Protein AF-A0A4R2ZSK4-F1 (afdb_monomer_lite)

Radius of gyration: 13.17 Å; chains: 1; bounding box: 29×26×43 Å

Sequence (88 aa):
MGLVAVDFTVRWKSPVYVGDGPLLTKTISGPADALRHMKNLSHRSGPIYWRAFDFCQHALTNGVHPEISRSHFIAACADADARRLEED

Foldseek 3Di:
DDDQQFAPVAFDPDWDFCDDPPDSPDTHGFLVSLLVVLVVQPDCDDPLNVVLNVLSRCCRSVNDPGVVSVVSSVVNRVVSVVVVVVVD

Secondary structure (DSSP, 8-state):
-------TT---SS-EEEEETTEEEEEE-SHHHHHHHHTT-S---SHHHHHHHHHHHHHHTTSS-HHHHHHHHHHHHHHHHHHHHTT-

Structure (mmCIF, N/CA/C/O backbone):
data_AF-A0A4R2ZSK4-F1
#
_entry.id   AF-A0A4R2ZSK4-F1
#
loop_
_atom_site.group_PDB
_atom_site.id
_atom_site.type_symbol
_atom_site.label_atom_id
_atom_site.label_alt_id
_atom_site.label_comp_id
_atom_site.label_asym_id
_atom_site.label_entity_id
_atom_site.label_seq_id
_atom_site.pdbx_PDB_ins_code
_atom_site.Cartn_x
_atom_site.Cartn_y
_atom_site.Cartn_z
_atom_site.occupancy
_atom_site.B_iso_or_equiv
_atom_site.auth_seq_id
_atom_site.auth_comp_id
_atom_site.auth_asym_id
_atom_site.auth_atom_id
_atom_site.pdbx_PDB_model_num
ATOM 1 N N . MET A 1 1 ? 5.603 11.448 23.987 1.00 40.00 1 MET A N 1
ATOM 2 C CA . MET A 1 1 ? 5.441 10.112 23.376 1.00 40.00 1 MET A CA 1
ATOM 3 C C . MET A 1 1 ? 3.965 9.926 23.076 1.00 40.00 1 MET A C 1
ATOM 5 O O . MET A 1 1 ? 3.183 9.908 24.014 1.00 40.00 1 MET A O 1
ATOM 9 N N . GLY A 1 2 ? 3.573 9.915 21.801 1.00 54.41 2 GLY A N 1
ATOM 10 C CA . GLY A 1 2 ? 2.179 9.714 21.400 1.00 54.41 2 GLY A CA 1
ATOM 11 C C . GLY A 1 2 ? 1.937 8.242 21.092 1.00 54.41 2 GLY A C 1
ATOM 12 O O . GLY A 1 2 ? 2.666 7.661 20.293 1.00 54.41 2 GLY A O 1
ATOM 13 N N . LEU A 1 3 ? 0.942 7.638 21.735 1.00 58.28 3 LEU A N 1
ATOM 14 C CA . LEU A 1 3 ? 0.406 6.350 21.308 1.00 58.28 3 LEU A CA 1
ATOM 15 C C . LEU A 1 3 ? -0.383 6.586 20.021 1.00 58.28 3 LEU A C 1
ATOM 17 O O . LEU A 1 3 ? -1.382 7.300 20.027 1.00 58.28 3 LEU A O 1
ATOM 21 N N . VAL A 1 4 ? 0.083 6.012 18.917 1.00 64.88 4 VAL A N 1
ATOM 22 C CA . VAL A 1 4 ? -0.674 5.981 17.668 1.00 64.88 4 VAL A CA 1
ATOM 23 C C . VAL A 1 4 ? -1.496 4.699 17.690 1.00 64.88 4 VAL A C 1
ATOM 25 O O . VAL A 1 4 ? -0.930 3.607 17.691 1.00 64.88 4 VAL A O 1
ATOM 28 N N . ALA A 1 5 ? -2.821 4.821 17.750 1.00 66.19 5 ALA A N 1
ATOM 29 C CA . ALA A 1 5 ? -3.700 3.679 17.541 1.00 66.19 5 ALA A CA 1
ATOM 30 C C . ALA A 1 5 ? -3.565 3.250 16.075 1.00 66.19 5 ALA A C 1
ATOM 32 O O . ALA A 1 5 ? -3.858 4.033 15.175 1.00 66.19 5 ALA A O 1
ATOM 33 N N . VAL A 1 6 ? -3.052 2.041 15.845 1.00 69.00 6 VAL A N 1
ATOM 34 C CA . VAL A 1 6 ? -2.874 1.474 14.507 1.00 69.00 6 VAL A CA 1
ATOM 35 C C . VAL A 1 6 ? -3.797 0.277 14.383 1.00 69.00 6 VAL A C 1
ATOM 37 O O . VAL A 1 6 ? -3.622 -0.721 15.082 1.00 69.00 6 VAL A O 1
ATOM 40 N N . ASP A 1 7 ? -4.768 0.372 13.486 1.00 75.50 7 ASP A N 1
ATOM 41 C CA . ASP A 1 7 ? -5.677 -0.718 13.193 1.00 75.50 7 ASP A CA 1
ATOM 42 C C . ASP A 1 7 ? -5.169 -1.524 11.990 1.00 75.50 7 ASP A C 1
ATOM 44 O O . ASP A 1 7 ? -5.364 -1.187 10.823 1.00 75.50 7 ASP A O 1
ATOM 48 N N . PHE A 1 8 ? -4.470 -2.621 12.284 1.00 73.38 8 PHE A N 1
ATOM 49 C CA . PHE A 1 8 ? -3.966 -3.550 11.266 1.00 73.38 8 PHE A CA 1
ATOM 50 C C . PHE A 1 8 ? -5.065 -4.445 10.667 1.00 73.38 8 PHE A C 1
ATOM 52 O O . PHE A 1 8 ? -4.797 -5.201 9.721 1.00 73.38 8 PHE A O 1
ATOM 59 N N . THR A 1 9 ? -6.288 -4.387 11.209 1.00 78.62 9 THR A N 1
ATOM 60 C CA . THR A 1 9 ? -7.440 -5.136 10.691 1.00 78.62 9 THR A CA 1
ATOM 61 C C . THR A 1 9 ? -8.118 -4.416 9.535 1.00 78.62 9 THR A C 1
ATOM 63 O O . THR A 1 9 ? -8.860 -5.051 8.788 1.00 78.62 9 THR A O 1
ATOM 66 N N . VAL A 1 10 ? -7.782 -3.143 9.302 1.00 82.75 10 VAL A N 1
ATOM 67 C CA . VAL A 1 10 ? -8.202 -2.408 8.112 1.00 82.75 10 VAL A CA 1
ATOM 68 C C . VAL A 1 10 ? -7.833 -3.186 6.846 1.00 82.75 10 VAL A C 1
ATOM 70 O O . VAL A 1 10 ? -6.679 -3.561 6.590 1.00 82.75 10 VAL A O 1
ATOM 73 N N . ARG A 1 11 ? -8.856 -3.432 6.032 1.00 85.62 11 ARG A N 1
ATOM 74 C CA . ARG A 1 11 ? -8.774 -4.062 4.715 1.00 85.62 11 ARG A CA 1
ATOM 75 C C . ARG A 1 11 ? -9.428 -3.150 3.692 1.00 85.62 11 ARG A C 1
ATOM 77 O O . ARG A 1 11 ? -10.332 -2.383 4.021 1.00 85.62 11 ARG A O 1
ATOM 84 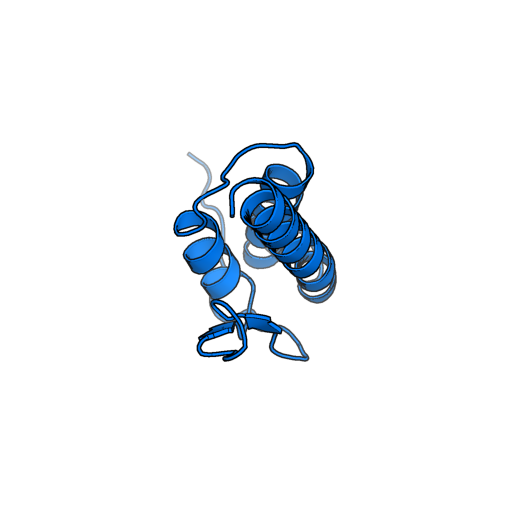N N . TRP A 1 12 ? -8.957 -3.235 2.456 1.00 88.62 12 TRP A N 1
ATOM 85 C CA . TRP A 1 12 ? -9.662 -2.619 1.341 1.00 88.62 12 TRP A CA 1
ATOM 86 C C . TRP A 1 12 ? -10.896 -3.439 0.989 1.00 88.62 12 TRP A C 1
ATOM 88 O O . TRP A 1 12 ? -10.930 -4.652 1.193 1.00 88.62 12 TRP A O 1
ATOM 98 N N . LYS A 1 13 ? -11.899 -2.779 0.414 1.00 86.25 13 LYS A N 1
ATOM 99 C CA . LYS A 1 13 ? -13.105 -3.442 -0.088 1.00 86.25 13 LYS A CA 1
ATOM 100 C C . LYS A 1 13 ? -12.775 -4.390 -1.239 1.00 86.25 13 LYS A C 1
ATOM 102 O O . LYS A 1 13 ? -13.387 -5.445 -1.362 1.00 86.25 13 LYS A O 1
ATOM 107 N N . SER A 1 14 ? -11.801 -4.012 -2.067 1.00 85.81 14 SER A N 1
ATOM 108 C CA . SER A 1 14 ? -11.245 -4.863 -3.114 1.00 85.81 14 SER A CA 1
ATOM 109 C C . SER A 1 14 ? -9.736 -4.985 -2.936 1.00 85.81 14 SER A C 1
ATOM 111 O O . SER A 1 14 ? -9.055 -3.951 -2.920 1.00 85.81 14 SER A O 1
ATOM 113 N N . PRO A 1 15 ? -9.183 -6.210 -2.896 1.00 86.50 15 PRO A N 1
ATOM 114 C CA . PRO A 1 15 ? -7.741 -6.386 -2.889 1.00 86.50 15 PRO A CA 1
ATOM 115 C C . PRO A 1 15 ? -7.118 -5.792 -4.160 1.00 86.50 15 PRO A C 1
ATOM 117 O O . PRO A 1 15 ? -7.784 -5.595 -5.186 1.00 86.50 15 PRO A O 1
ATOM 120 N N . VAL A 1 16 ? -5.831 -5.473 -4.065 1.00 87.81 16 VAL A N 1
ATOM 121 C CA . VAL A 1 16 ? -4.990 -5.093 -5.201 1.00 87.81 16 VAL A CA 1
ATOM 122 C C . VAL A 1 16 ? -4.036 -6.241 -5.465 1.00 87.81 16 VAL A C 1
ATOM 124 O O . VAL A 1 16 ? -3.363 -6.722 -4.557 1.00 87.81 16 VAL A O 1
ATOM 127 N N . TYR A 1 17 ? -3.987 -6.682 -6.710 1.00 86.94 17 TYR A N 1
ATOM 128 C CA . TYR A 1 17 ? -3.070 -7.719 -7.144 1.00 86.94 17 TYR A CA 1
ATOM 129 C C . TYR A 1 17 ? -1.839 -7.041 -7.734 1.00 86.94 17 TYR A C 1
ATOM 131 O O . TYR A 1 17 ? -1.968 -6.194 -8.613 1.00 86.94 17 TYR A O 1
ATOM 139 N N . VAL A 1 18 ? -0.666 -7.383 -7.214 1.00 83.69 18 VAL A N 1
ATOM 140 C CA . VAL A 1 18 ? 0.631 -6.868 -7.663 1.00 83.69 18 VAL A CA 1
ATOM 141 C C . VAL A 1 18 ? 1.509 -8.046 -8.064 1.00 83.69 18 VAL A C 1
ATOM 143 O O . VAL A 1 18 ? 1.439 -9.124 -7.466 1.00 83.69 18 VAL A O 1
ATOM 146 N N . GLY A 1 19 ? 2.310 -7.863 -9.103 1.00 77.12 19 GLY A N 1
ATOM 147 C CA . GLY A 1 19 ? 3.083 -8.923 -9.733 1.00 77.12 19 GLY A CA 1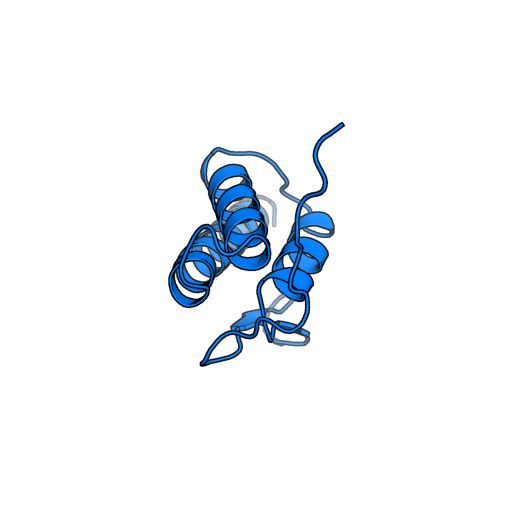
ATOM 148 C C . GLY A 1 19 ? 4.416 -8.422 -10.241 1.00 77.12 19 GLY A C 1
ATOM 149 O O . GLY A 1 19 ? 4.611 -7.223 -10.379 1.00 77.12 19 GLY A O 1
ATOM 150 N N . ASP A 1 20 ? 5.312 -9.362 -10.511 1.00 66.25 20 ASP A N 1
ATOM 151 C CA . ASP A 1 20 ? 6.547 -9.097 -11.239 1.00 66.25 20 ASP A CA 1
ATOM 152 C C . ASP A 1 20 ? 6.335 -9.634 -12.662 1.00 66.25 20 ASP A C 1
ATOM 154 O O . ASP A 1 20 ? 6.157 -10.841 -12.853 1.00 66.25 20 ASP A O 1
ATOM 158 N N . GLY A 1 21 ? 6.235 -8.741 -13.649 1.00 64.56 21 GLY A N 1
ATOM 159 C CA . GLY A 1 21 ? 5.945 -9.114 -15.037 1.00 64.56 21 GLY A CA 1
ATOM 160 C C . GLY A 1 21 ? 4.514 -9.653 -15.256 1.00 64.56 21 GLY A C 1
ATOM 161 O O . GLY A 1 21 ? 3.563 -9.125 -14.679 1.00 64.56 21 GLY A O 1
ATOM 162 N N . PRO A 1 22 ? 4.305 -10.688 -16.099 1.00 60.59 22 PRO A N 1
ATOM 163 C CA . PRO A 1 22 ? 2.967 -11.134 -16.514 1.00 60.59 22 PRO A CA 1
ATOM 164 C C . PRO A 1 22 ? 2.168 -11.866 -15.420 1.00 60.59 22 PRO A C 1
ATOM 166 O O . PRO A 1 22 ? 1.003 -12.202 -15.630 1.00 60.59 22 PRO A O 1
ATOM 169 N N . LEU A 1 23 ? 2.774 -12.144 -14.261 1.00 63.81 23 LEU A N 1
ATOM 170 C CA . LEU A 1 23 ? 2.155 -12.898 -13.173 1.00 63.81 23 LEU A CA 1
ATOM 171 C C . LEU A 1 23 ? 1.913 -12.006 -11.953 1.00 63.81 23 LEU A C 1
ATOM 173 O O . LEU A 1 23 ? 2.841 -11.607 -11.248 1.00 63.81 23 LEU A O 1
ATOM 177 N N . LEU A 1 24 ? 0.634 -11.777 -11.650 1.00 72.56 24 LEU A N 1
ATOM 178 C CA . LEU A 1 24 ? 0.164 -11.136 -10.420 1.00 72.56 24 LEU A CA 1
ATOM 179 C C . LEU A 1 24 ? 0.283 -12.100 -9.228 1.00 72.56 24 LEU A C 1
ATOM 181 O O . LEU A 1 24 ? -0.691 -12.707 -8.789 1.00 72.56 24 LEU A O 1
ATOM 185 N N . THR A 1 25 ? 1.503 -12.287 -8.725 1.00 77.44 25 THR A N 1
ATOM 186 C CA . THR A 1 25 ? 1.816 -13.291 -7.692 1.00 77.44 25 THR A CA 1
ATOM 187 C C . THR A 1 25 ? 1.422 -12.879 -6.275 1.00 77.44 25 THR A C 1
ATOM 189 O O . THR A 1 25 ? 1.321 -13.734 -5.394 1.00 77.44 25 THR A O 1
ATOM 192 N N . LYS A 1 26 ? 1.198 -11.586 -6.017 1.00 83.06 26 LYS A N 1
ATOM 193 C CA . LYS A 1 26 ? 0.964 -11.060 -4.671 1.00 83.06 26 LYS A CA 1
ATOM 194 C C . LYS A 1 26 ? -0.403 -10.401 -4.567 1.00 83.06 26 LYS A C 1
ATOM 196 O O . LYS A 1 26 ? -0.744 -9.497 -5.320 1.00 83.06 26 LYS A O 1
ATOM 201 N N . THR A 1 27 ? -1.170 -10.814 -3.566 1.00 87.50 27 THR A N 1
ATOM 202 C CA . THR A 1 27 ? -2.448 -10.181 -3.229 1.00 87.50 27 THR A CA 1
ATOM 203 C C . THR A 1 27 ? -2.253 -9.254 -2.038 1.00 87.50 27 THR A C 1
ATOM 205 O O . THR A 1 27 ? -1.834 -9.688 -0.966 1.00 87.50 27 THR A O 1
ATOM 208 N N . ILE A 1 28 ? -2.560 -7.976 -2.223 1.00 89.50 28 ILE A N 1
ATOM 209 C CA . ILE A 1 28 ? -2.516 -6.939 -1.196 1.00 89.50 28 ILE A CA 1
ATOM 210 C C . ILE A 1 28 ? -3.949 -6.661 -0.754 1.00 89.50 28 ILE A C 1
ATOM 212 O O . ILE A 1 28 ? -4.734 -6.045 -1.474 1.00 89.50 28 ILE A O 1
ATOM 216 N N . SER A 1 29 ? -4.300 -7.141 0.436 1.00 88.00 29 SER A N 1
ATOM 217 C CA . SER A 1 29 ? -5.679 -7.076 0.944 1.00 88.00 29 SER A CA 1
ATOM 218 C C . SER A 1 29 ? -5.978 -5.796 1.730 1.00 88.00 29 SER A C 1
ATOM 220 O O . SER A 1 29 ? -7.124 -5.539 2.094 1.00 88.00 29 SER A O 1
ATOM 222 N N . GLY A 1 30 ? -4.964 -4.983 2.028 1.00 89.00 30 GLY A N 1
ATOM 223 C CA . GLY A 1 30 ? -5.142 -3.755 2.789 1.00 89.00 30 GLY A CA 1
ATOM 224 C C . GLY A 1 30 ? -3.868 -2.923 2.938 1.00 89.00 30 GLY A C 1
ATOM 225 O O . GLY A 1 30 ? -2.788 -3.349 2.518 1.00 89.00 30 GLY A O 1
ATOM 226 N N . PRO A 1 31 ? -3.982 -1.749 3.582 1.00 87.31 31 PRO A N 1
ATOM 227 C CA . PRO A 1 31 ? -2.905 -0.764 3.671 1.00 87.31 31 PRO A CA 1
ATOM 228 C C . PRO A 1 31 ? -1.671 -1.261 4.442 1.00 87.31 31 PRO A C 1
ATOM 230 O O . PRO A 1 31 ? -0.550 -0.886 4.107 1.00 87.31 31 PRO A O 1
ATOM 233 N N . ALA A 1 32 ? -1.833 -2.154 5.424 1.00 87.44 32 ALA A N 1
ATOM 234 C CA . ALA A 1 32 ? -0.699 -2.761 6.128 1.00 87.44 32 ALA A CA 1
ATOM 235 C C . ALA A 1 32 ? 0.163 -3.636 5.198 1.00 87.44 32 ALA A C 1
ATOM 237 O O . ALA A 1 32 ? 1.391 -3.512 5.175 1.00 87.44 32 ALA A O 1
ATOM 238 N N . ASP A 1 33 ? -0.477 -4.485 4.387 1.00 87.31 33 ASP A N 1
ATOM 239 C CA . ASP A 1 33 ? 0.220 -5.281 3.374 1.00 87.31 33 ASP A CA 1
ATOM 240 C C . ASP A 1 33 ? 0.807 -4.394 2.271 1.00 87.31 33 ASP A C 1
ATOM 242 O O . ASP A 1 33 ? 1.906 -4.670 1.789 1.00 87.31 33 ASP A O 1
ATOM 246 N N . ALA A 1 34 ? 0.119 -3.302 1.923 1.00 88.75 34 ALA A N 1
ATOM 247 C CA . ALA A 1 34 ? 0.587 -2.322 0.950 1.00 88.75 34 ALA A CA 1
ATOM 248 C C . ALA A 1 34 ? 1.890 -1.651 1.402 1.00 88.75 34 ALA A C 1
ATOM 250 O O . ALA A 1 34 ? 2.852 -1.612 0.640 1.00 88.75 34 ALA A O 1
ATOM 251 N N . LEU A 1 35 ? 1.981 -1.208 2.663 1.00 88.31 35 LEU A N 1
ATOM 252 C CA . LEU A 1 35 ? 3.215 -0.653 3.237 1.00 88.31 35 LEU A CA 1
ATOM 253 C C . LEU A 1 35 ? 4.361 -1.665 3.216 1.00 88.31 35 LEU A C 1
ATOM 255 O O . LEU A 1 35 ? 5.498 -1.316 2.892 1.00 88.31 35 LEU A O 1
ATOM 259 N N . ARG A 1 36 ? 4.073 -2.930 3.542 1.00 87.25 36 ARG A N 1
ATOM 260 C CA . ARG A 1 36 ? 5.068 -4.005 3.471 1.00 87.25 36 ARG A CA 1
ATOM 261 C C . ARG A 1 36 ? 5.538 -4.240 2.035 1.00 87.25 36 ARG A C 1
ATOM 263 O O . ARG A 1 36 ? 6.721 -4.484 1.826 1.00 87.25 36 ARG A O 1
ATOM 270 N N . HIS A 1 37 ? 4.637 -4.153 1.059 1.00 87.06 37 HIS A N 1
ATOM 271 C CA . HIS A 1 37 ? 4.985 -4.261 -0.353 1.00 87.06 37 HIS A CA 1
ATOM 272 C C . HIS A 1 37 ? 5.818 -3.064 -0.829 1.00 87.06 37 HIS A C 1
ATOM 274 O O . HIS A 1 37 ? 6.869 -3.274 -1.421 1.00 87.06 37 HIS A O 1
ATOM 280 N N . MET A 1 38 ? 5.422 -1.833 -0.486 1.00 85.19 38 MET A N 1
ATOM 281 C CA . MET A 1 38 ? 6.152 -0.611 -0.847 1.00 85.19 38 MET A CA 1
ATOM 282 C C . MET A 1 38 ? 7.598 -0.618 -0.343 1.00 85.19 38 MET A C 1
ATOM 284 O O . MET A 1 38 ? 8.505 -0.223 -1.068 1.00 85.19 38 MET A O 1
ATOM 288 N N . LYS A 1 39 ? 7.850 -1.153 0.859 1.00 84.88 39 LYS A N 1
ATOM 289 C CA . LYS A 1 39 ? 9.220 -1.313 1.381 1.00 84.88 39 LYS A CA 1
ATOM 290 C C . LYS A 1 39 ? 10.106 -2.231 0.534 1.00 84.88 39 LYS A C 1
ATO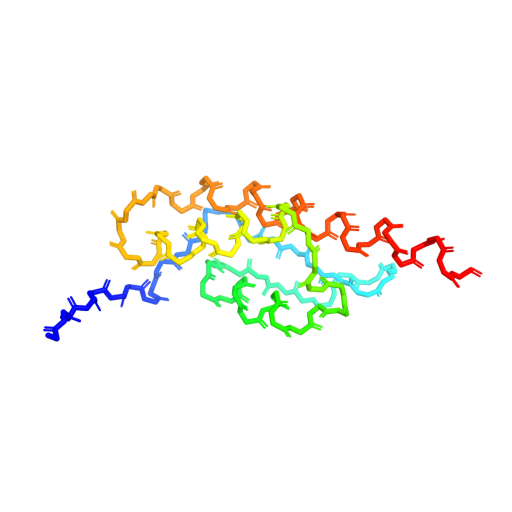M 292 O O . LYS A 1 39 ? 11.325 -2.085 0.597 1.00 84.88 39 LYS A O 1
ATOM 297 N N . ASN A 1 40 ? 9.506 -3.146 -0.222 1.00 82.25 40 ASN A N 1
ATOM 298 C CA . ASN A 1 40 ? 10.206 -4.088 -1.089 1.00 82.25 40 ASN A CA 1
ATOM 299 C C . ASN A 1 40 ? 10.313 -3.604 -2.542 1.00 82.25 40 ASN A C 1
ATOM 301 O O . ASN A 1 40 ? 10.919 -4.308 -3.343 1.00 82.25 40 ASN A O 1
ATOM 305 N N . LEU A 1 41 ? 9.741 -2.447 -2.894 1.00 78.56 41 LEU A N 1
ATOM 306 C CA . LEU A 1 41 ? 9.906 -1.879 -4.231 1.00 78.56 41 LEU A CA 1
ATOM 307 C C . LEU A 1 41 ? 11.368 -1.472 -4.454 1.00 78.56 41 LEU A C 1
ATOM 309 O O . LEU A 1 41 ? 12.038 -0.954 -3.552 1.00 78.56 41 LEU A O 1
ATOM 313 N N . SER A 1 42 ? 11.860 -1.697 -5.670 1.00 71.75 42 SER A N 1
ATOM 314 C CA . SER A 1 42 ? 13.201 -1.277 -6.087 1.00 71.75 42 SER A CA 1
ATOM 315 C C . SER A 1 42 ? 13.289 0.249 -6.147 1.00 71.75 42 SER A C 1
ATOM 317 O O . SER A 1 42 ? 14.226 0.840 -5.613 1.00 71.75 42 SER A O 1
ATOM 319 N N . HIS A 1 43 ? 12.252 0.890 -6.694 1.00 71.56 43 HIS A N 1
ATOM 320 C CA . HIS A 1 43 ? 12.134 2.341 -6.770 1.00 71.56 43 HIS A CA 1
ATOM 321 C C . HIS A 1 43 ? 11.378 2.890 -5.549 1.00 71.56 43 HIS A C 1
ATOM 323 O O . HIS A 1 43 ? 10.153 2.825 -5.464 1.00 71.56 43 HIS A O 1
ATOM 329 N N . ARG A 1 44 ? 12.125 3.415 -4.572 1.00 75.00 44 ARG A N 1
ATOM 330 C CA . ARG A 1 44 ? 11.604 4.032 -3.330 1.00 75.00 44 ARG A CA 1
ATOM 331 C C . ARG A 1 44 ? 11.841 5.540 -3.311 1.00 75.00 44 ARG A C 1
ATOM 333 O O . ARG A 1 44 ? 12.218 6.121 -2.294 1.00 75.00 44 ARG A O 1
ATOM 340 N N . SER A 1 45 ? 11.665 6.169 -4.462 1.00 72.25 45 SER A N 1
ATOM 341 C CA . SER A 1 45 ? 11.935 7.585 -4.679 1.00 72.25 45 SER A CA 1
ATOM 342 C C . SER A 1 45 ? 10.762 8.243 -5.384 1.00 72.25 45 SER A C 1
ATOM 344 O O . SER A 1 45 ? 10.068 7.622 -6.178 1.00 72.25 45 SER A O 1
ATOM 346 N N . GLY A 1 46 ? 10.532 9.514 -5.070 1.00 81.94 46 GLY A N 1
ATOM 347 C CA . GLY A 1 46 ? 9.530 10.330 -5.743 1.00 81.94 46 GLY A CA 1
ATOM 348 C C . GLY A 1 46 ? 8.316 10.692 -4.881 1.00 81.94 46 GLY A C 1
ATOM 349 O O . GLY A 1 46 ? 7.989 10.018 -3.898 1.00 81.94 46 GLY A O 1
ATOM 350 N N . PRO A 1 47 ? 7.634 11.792 -5.239 1.00 85.88 47 PRO A N 1
ATOM 351 C CA . PRO A 1 47 ? 6.501 12.308 -4.478 1.00 85.88 47 PRO A CA 1
ATOM 352 C C . PRO A 1 47 ? 5.292 11.363 -4.502 1.00 85.88 47 PRO A C 1
ATOM 354 O O . PRO A 1 47 ? 4.505 11.367 -3.560 1.00 85.88 47 PRO A O 1
ATOM 357 N N . ILE A 1 48 ? 5.149 10.540 -5.548 1.00 86.88 48 ILE A N 1
ATOM 358 C CA . ILE A 1 48 ? 4.056 9.565 -5.684 1.00 86.88 48 ILE A CA 1
ATOM 359 C C . ILE A 1 48 ? 4.219 8.446 -4.650 1.00 86.88 48 ILE A C 1
ATOM 361 O O . ILE A 1 48 ? 3.273 8.148 -3.918 1.00 86.88 48 ILE A O 1
ATOM 365 N N . TYR A 1 49 ? 5.434 7.903 -4.526 1.00 87.81 49 TYR A N 1
ATOM 366 C CA . TYR A 1 49 ? 5.769 6.881 -3.535 1.00 87.81 49 TYR A CA 1
ATOM 367 C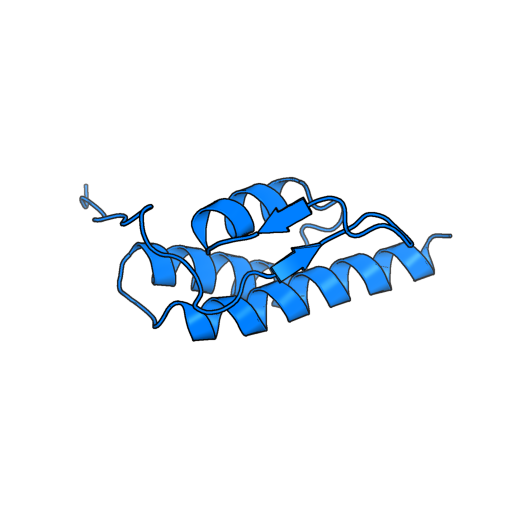 C . TYR A 1 49 ? 5.503 7.371 -2.105 1.00 87.81 49 TYR A C 1
ATOM 369 O O . TYR A 1 49 ? 4.758 6.739 -1.355 1.00 87.81 49 TYR A O 1
ATOM 377 N N . TRP A 1 50 ? 6.057 8.531 -1.735 1.00 88.94 50 TRP A N 1
ATOM 378 C CA . TRP A 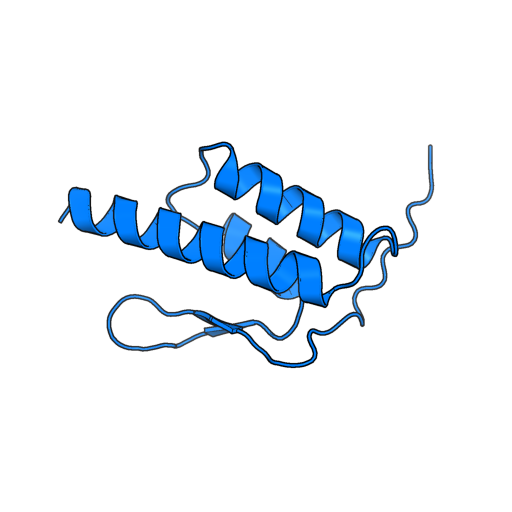1 50 ? 5.890 9.074 -0.383 1.00 88.94 50 TRP A CA 1
ATOM 379 C C . TRP A 1 50 ? 4.434 9.395 -0.058 1.00 88.94 50 TRP A C 1
ATOM 381 O O . TRP A 1 50 ? 3.980 9.108 1.047 1.00 88.94 50 TRP A O 1
ATOM 391 N N . ARG A 1 51 ? 3.677 9.914 -1.030 1.00 89.81 51 ARG A N 1
ATOM 392 C CA . ARG A 1 51 ? 2.245 10.175 -0.864 1.00 89.81 51 ARG A CA 1
ATOM 393 C C . ARG A 1 51 ? 1.464 8.885 -0.611 1.00 89.81 51 ARG A C 1
ATOM 395 O O . ARG A 1 51 ? 0.636 8.846 0.293 1.00 89.81 51 ARG A O 1
ATOM 402 N N . ALA A 1 52 ? 1.723 7.824 -1.374 1.00 90.00 52 ALA A N 1
ATOM 403 C CA . ALA A 1 52 ? 1.067 6.535 -1.161 1.00 90.00 52 ALA A CA 1
ATOM 404 C C . ALA A 1 52 ? 1.411 5.926 0.205 1.00 90.00 52 ALA A C 1
ATOM 406 O O . ALA A 1 52 ? 0.527 5.388 0.879 1.00 90.00 52 ALA A O 1
ATO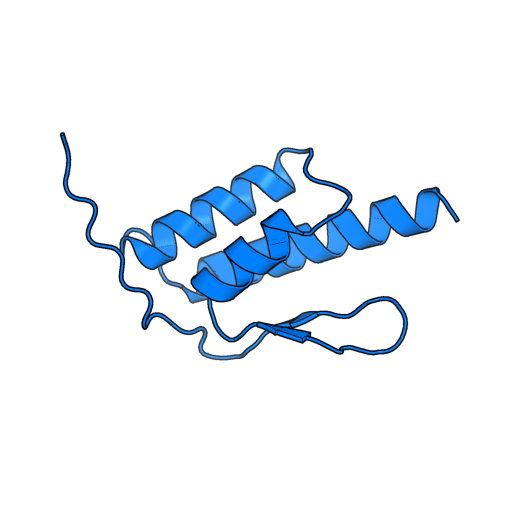M 407 N N . PHE A 1 53 ? 2.669 6.049 0.632 1.00 90.12 53 PHE A N 1
ATOM 408 C CA . PHE A 1 53 ? 3.130 5.589 1.939 1.00 90.12 53 PHE A CA 1
ATOM 409 C C . PHE A 1 53 ? 2.403 6.314 3.079 1.00 90.12 53 PHE A C 1
ATOM 411 O O . PHE A 1 53 ? 1.832 5.662 3.954 1.00 90.12 53 PHE A O 1
ATOM 418 N N . ASP A 1 54 ? 2.341 7.643 3.014 1.00 90.06 54 ASP A N 1
ATOM 419 C CA . ASP A 1 54 ? 1.675 8.492 4.001 1.00 90.06 54 ASP A CA 1
ATOM 420 C C . ASP A 1 54 ? 0.171 8.181 4.097 1.00 90.06 54 ASP A C 1
ATOM 422 O O . ASP A 1 54 ? -0.342 7.895 5.180 1.00 90.06 54 ASP A O 1
ATOM 426 N N . PHE A 1 55 ? -0.531 8.071 2.962 1.00 89.62 55 PHE A N 1
ATOM 427 C CA . PHE A 1 55 ? -1.947 7.681 2.954 1.00 89.62 55 PHE A CA 1
ATOM 428 C C . PHE A 1 55 ? -2.187 6.275 3.510 1.00 89.62 55 PHE A C 1
ATOM 430 O O . PHE A 1 55 ? -3.189 6.051 4.191 1.00 89.62 55 PHE A O 1
ATOM 437 N N . CYS A 1 56 ? -1.303 5.312 3.237 1.00 88.81 56 CYS A N 1
ATOM 438 C CA . CYS A 1 56 ? -1.434 3.975 3.813 1.00 88.81 56 CYS A CA 1
ATOM 439 C C . CYS A 1 56 ? -1.198 3.989 5.328 1.00 88.81 56 CYS A C 1
ATOM 441 O O . CYS A 1 56 ? -1.900 3.281 6.047 1.00 88.81 56 CYS A O 1
ATOM 443 N N . GLN A 1 57 ? -0.274 4.815 5.827 1.00 87.88 57 GLN A N 1
ATOM 444 C CA . GLN A 1 57 ? -0.109 5.020 7.266 1.00 87.88 57 GLN A CA 1
ATOM 445 C C . GLN A 1 57 ? -1.343 5.683 7.880 1.00 87.88 57 GLN A C 1
ATOM 447 O O . GLN A 1 57 ? -1.882 5.159 8.850 1.00 87.88 57 GLN A O 1
ATOM 452 N N . HIS A 1 58 ? -1.841 6.771 7.291 1.00 88.25 58 HIS A N 1
ATOM 453 C CA . HIS A 1 58 ? -3.040 7.454 7.771 1.00 88.25 58 HIS A CA 1
ATOM 454 C C . HIS A 1 58 ? -4.283 6.559 7.750 1.00 88.25 58 HIS A C 1
ATOM 456 O O . HIS A 1 58 ? -5.142 6.681 8.621 1.00 88.25 58 HIS A O 1
ATOM 462 N N . ALA A 1 59 ? -4.386 5.635 6.791 1.00 87.12 59 ALA A N 1
ATOM 463 C CA . ALA A 1 59 ? -5.503 4.695 6.727 1.00 87.12 59 ALA A CA 1
ATOM 464 C C . ALA A 1 59 ? -5.495 3.721 7.912 1.00 87.12 59 ALA A C 1
ATOM 466 O O . ALA A 1 59 ? -6.554 3.331 8.395 1.00 87.12 59 ALA A O 1
ATOM 467 N N . LEU A 1 60 ? -4.309 3.352 8.404 1.00 85.19 60 LEU A N 1
ATOM 468 C CA . LEU A 1 60 ? -4.166 2.506 9.588 1.00 85.19 60 LEU A CA 1
ATOM 469 C C . LEU A 1 60 ? -4.391 3.278 10.891 1.00 85.19 60 LEU A C 1
ATOM 471 O O . LEU A 1 60 ? -4.765 2.679 11.891 1.00 85.19 60 LEU A O 1
ATOM 475 N N . THR A 1 61 ? -4.178 4.594 10.899 1.00 85.00 61 THR A N 1
ATOM 476 C CA . THR A 1 61 ? -4.381 5.445 12.084 1.00 85.00 61 THR A CA 1
ATOM 477 C C . THR A 1 61 ? -5.770 6.080 12.148 1.00 85.00 61 THR A C 1
ATOM 479 O O . THR A 1 61 ? -5.996 7.001 12.930 1.00 85.00 61 THR A O 1
ATOM 482 N N . ASN A 1 62 ? -6.709 5.587 11.330 1.00 75.56 62 ASN A N 1
ATOM 483 C CA . ASN A 1 62 ? -8.073 6.103 11.191 1.00 75.56 62 ASN A CA 1
ATOM 484 C C . ASN A 1 62 ? -8.148 7.578 10.732 1.00 75.56 62 ASN A C 1
ATOM 486 O O . ASN A 1 62 ? -9.155 8.252 10.934 1.00 75.56 62 ASN A O 1
ATOM 490 N N . GLY A 1 63 ? -7.079 8.090 10.116 1.00 75.06 63 GLY A N 1
ATOM 491 C CA . GLY A 1 63 ? -6.996 9.457 9.601 1.00 75.06 63 GLY A CA 1
ATOM 492 C C . GLY A 1 63 ? -7.575 9.633 8.194 1.00 75.06 63 GLY A C 1
ATOM 493 O O . GLY A 1 63 ? -7.873 10.753 7.792 1.00 75.06 63 GLY A O 1
ATOM 494 N N . VAL A 1 64 ? -7.746 8.547 7.434 1.00 80.56 64 VAL A N 1
ATOM 495 C CA . VAL A 1 64 ? -8.303 8.576 6.072 1.00 80.56 64 VAL A CA 1
ATOM 496 C C . VAL A 1 64 ? -9.039 7.276 5.757 1.00 80.56 64 VAL A C 1
ATOM 498 O O . VAL A 1 64 ? -8.685 6.209 6.255 1.00 80.56 64 VAL A O 1
ATOM 501 N N . HIS A 1 65 ? -10.061 7.355 4.902 1.00 83.31 65 HIS A N 1
ATOM 502 C CA . HIS A 1 65 ? -10.783 6.172 4.448 1.00 83.31 65 HIS A CA 1
ATOM 503 C C . HIS A 1 65 ? -9.836 5.226 3.680 1.00 83.31 65 HIS A C 1
ATOM 505 O O . HIS A 1 65 ? -9.153 5.675 2.754 1.00 83.31 65 HIS A O 1
ATOM 511 N N . PRO A 1 66 ? -9.804 3.920 3.993 1.00 83.00 66 PRO A N 1
ATOM 512 C CA . PRO A 1 66 ? -8.829 2.993 3.420 1.00 83.00 66 PRO A CA 1
ATOM 513 C C . PRO A 1 66 ? -8.915 2.884 1.895 1.00 83.00 66 PRO A C 1
ATOM 515 O O . PRO A 1 66 ? -7.896 2.753 1.230 1.00 83.00 66 PRO A O 1
ATOM 518 N N . GLU A 1 67 ? -10.096 3.040 1.301 1.00 84.88 67 GLU A N 1
ATOM 519 C CA . GLU A 1 67 ? -10.226 3.040 -0.166 1.00 84.88 67 GLU A CA 1
ATOM 520 C C . GLU A 1 67 ? -9.471 4.194 -0.853 1.00 84.88 67 GLU A C 1
ATOM 522 O O . GLU A 1 67 ? -9.084 4.068 -2.011 1.00 84.88 67 GLU A O 1
ATOM 527 N N . ILE A 1 68 ? -9.205 5.304 -0.153 1.00 86.19 68 ILE A N 1
ATOM 528 C CA . ILE A 1 68 ? -8.420 6.422 -0.702 1.00 86.19 68 ILE A CA 1
ATOM 529 C C . ILE A 1 68 ? -6.939 6.036 -0.804 1.00 86.19 68 ILE A C 1
ATOM 531 O O . ILE A 1 68 ? -6.270 6.390 -1.781 1.00 86.19 68 ILE A O 1
ATOM 535 N N . SER A 1 69 ? -6.425 5.278 0.173 1.00 88.06 69 SER A N 1
ATOM 536 C CA . SER A 1 69 ? -5.040 4.796 0.142 1.00 88.06 69 SER A CA 1
ATOM 537 C C . SER A 1 69 ? -4.826 3.745 -0.949 1.00 88.06 69 SER A C 1
ATOM 539 O O . SER A 1 69 ? -3.746 3.694 -1.534 1.00 88.06 69 SER A O 1
ATOM 541 N N . ARG A 1 70 ? -5.873 2.991 -1.315 1.00 89.69 70 ARG A N 1
ATOM 542 C CA . ARG A 1 70 ? -5.850 2.019 -2.420 1.00 89.69 70 ARG A CA 1
ATOM 543 C C . ARG A 1 70 ? -5.465 2.654 -3.754 1.00 89.69 70 ARG A C 1
ATOM 545 O O . ARG A 1 70 ? -4.550 2.173 -4.416 1.00 89.69 70 ARG A O 1
ATOM 552 N N . SER A 1 71 ? -6.139 3.735 -4.145 1.00 89.12 71 SER A N 1
ATOM 553 C CA . SER A 1 71 ? -5.882 4.407 -5.428 1.00 89.12 71 SER A CA 1
ATOM 554 C C . SER A 1 71 ? -4.462 4.972 -5.504 1.00 89.12 71 SER A C 1
ATOM 556 O O . SER A 1 71 ? -3.804 4.864 -6.536 1.00 89.12 71 SER A O 1
ATOM 558 N N . HIS A 1 72 ? -3.962 5.518 -4.393 1.00 89.31 72 HIS A N 1
ATOM 559 C CA . HIS A 1 72 ? -2.596 6.032 -4.310 1.00 89.31 72 HIS A CA 1
ATOM 560 C C . HIS A 1 72 ? -1.549 4.916 -4.356 1.00 89.31 72 HIS A C 1
ATOM 562 O O . HIS A 1 72 ? -0.524 5.074 -5.012 1.00 89.31 72 HIS A O 1
ATOM 568 N N . PHE A 1 73 ? -1.813 3.777 -3.710 1.00 89.25 73 PHE A N 1
ATOM 569 C CA . PHE A 1 73 ? -0.936 2.612 -3.788 1.00 89.25 73 PHE A CA 1
ATOM 570 C C . PHE A 1 73 ? -0.817 2.076 -5.219 1.00 89.25 73 PHE A C 1
ATOM 572 O O . PHE A 1 73 ? 0.293 1.830 -5.678 1.00 89.25 73 PHE A O 1
ATOM 579 N N . ILE A 1 74 ? -1.934 1.961 -5.946 1.00 88.94 74 ILE A N 1
ATOM 580 C CA . ILE A 1 74 ? -1.919 1.531 -7.354 1.00 88.94 74 ILE A CA 1
ATOM 581 C C . ILE A 1 74 ? -1.077 2.491 -8.203 1.00 88.94 74 ILE A C 1
ATOM 583 O O . ILE A 1 74 ? -0.272 2.036 -9.008 1.00 88.94 74 ILE A O 1
ATOM 587 N N . ALA A 1 75 ? -1.217 3.804 -7.994 1.00 89.00 75 ALA A N 1
ATOM 588 C CA . ALA A 1 75 ? -0.411 4.796 -8.701 1.00 89.00 75 ALA A CA 1
ATOM 589 C C . ALA A 1 75 ? 1.093 4.655 -8.404 1.00 89.00 75 ALA A C 1
ATOM 591 O O . ALA A 1 75 ? 1.901 4.765 -9.318 1.00 89.00 75 ALA A O 1
ATOM 592 N N . ALA A 1 76 ? 1.473 4.375 -7.152 1.00 88.81 76 ALA A N 1
ATOM 593 C CA . ALA A 1 76 ? 2.872 4.147 -6.786 1.00 88.81 76 ALA A CA 1
ATOM 594 C C . ALA A 1 76 ? 3.441 2.851 -7.386 1.00 88.81 76 ALA A C 1
ATOM 596 O O . ALA A 1 76 ? 4.589 2.843 -7.819 1.00 88.81 76 ALA A O 1
ATOM 597 N N . CYS A 1 77 ? 2.652 1.773 -7.446 1.00 85.44 77 CYS A N 1
ATOM 598 C CA . CYS A 1 77 ? 3.053 0.554 -8.152 1.00 85.44 77 CYS A CA 1
ATOM 599 C C . CYS A 1 77 ? 3.228 0.809 -9.654 1.00 85.44 77 CYS A C 1
ATOM 601 O O . CYS A 1 77 ? 4.256 0.440 -10.203 1.00 85.44 77 CYS A O 1
ATOM 603 N N . ALA A 1 78 ? 2.281 1.503 -10.293 1.00 85.44 78 ALA A N 1
ATOM 604 C CA . ALA A 1 78 ? 2.368 1.831 -11.715 1.00 85.44 78 ALA A CA 1
ATOM 605 C C . ALA A 1 78 ? 3.582 2.717 -12.046 1.00 85.44 78 ALA A C 1
ATOM 607 O O . ALA A 1 78 ? 4.218 2.514 -13.074 1.00 85.44 78 ALA A O 1
ATOM 608 N N . ASP A 1 79 ? 3.922 3.675 -11.178 1.00 86.00 79 ASP A N 1
ATOM 609 C CA . ASP A 1 79 ? 5.130 4.499 -11.319 1.00 86.00 79 ASP A CA 1
ATOM 610 C C . ASP A 1 79 ? 6.404 3.647 -11.200 1.00 86.00 79 ASP A C 1
ATOM 612 O O . ASP A 1 79 ? 7.290 3.741 -12.044 1.00 86.00 79 ASP A O 1
ATOM 616 N N . ALA A 1 80 ? 6.469 2.750 -10.210 1.00 83.06 80 ALA A N 1
ATOM 617 C CA . ALA A 1 80 ? 7.602 1.842 -10.044 1.00 83.06 80 ALA A CA 1
ATOM 618 C C . ALA A 1 80 ? 7.771 0.877 -11.235 1.00 83.06 80 ALA A C 1
ATOM 620 O O . ALA A 1 80 ? 8.899 0.646 -11.671 1.00 83.06 80 ALA A O 1
ATOM 621 N N . ASP A 1 81 ? 6.670 0.349 -11.778 1.00 80.25 81 ASP A N 1
ATOM 622 C CA . ASP A 1 81 ? 6.682 -0.510 -12.967 1.00 80.25 81 ASP A CA 1
ATOM 623 C C . ASP A 1 81 ? 7.098 0.266 -14.225 1.00 80.25 81 ASP A C 1
ATOM 625 O O . ASP A 1 81 ? 7.904 -0.227 -15.015 1.00 80.25 81 ASP A O 1
ATOM 629 N N . ALA A 1 82 ? 6.602 1.497 -14.398 1.00 80.25 82 ALA A N 1
ATOM 630 C CA . ALA A 1 82 ? 6.978 2.356 -15.518 1.00 80.25 82 ALA A CA 1
ATOM 631 C C . ALA A 1 82 ? 8.480 2.660 -15.517 1.00 80.25 82 ALA A C 1
ATOM 633 O O . ALA A 1 82 ? 9.110 2.559 -16.563 1.00 80.25 82 ALA A O 1
ATOM 634 N N . ARG A 1 83 ? 9.062 2.963 -14.348 1.00 74.69 83 ARG A N 1
ATOM 635 C CA . ARG A 1 83 ? 10.509 3.198 -14.209 1.00 74.69 83 ARG A CA 1
ATOM 636 C C . ARG A 1 83 ? 11.344 1.967 -14.521 1.00 74.69 83 ARG A C 1
ATOM 638 O O . ARG A 1 83 ? 12.396 2.096 -15.129 1.00 74.69 83 ARG A O 1
ATOM 645 N N . ARG A 1 84 ? 10.869 0.782 -14.142 1.00 69.38 84 ARG A N 1
ATOM 646 C CA . ARG A 1 84 ? 11.571 -0.470 -14.431 1.00 69.38 84 ARG A CA 1
ATOM 647 C C . ARG A 1 84 ? 11.638 -0.764 -15.930 1.00 69.38 84 ARG A C 1
ATOM 649 O O . ARG A 1 84 ? 12.673 -1.201 -16.404 1.00 69.38 84 ARG A O 1
ATOM 656 N N . LEU A 1 85 ? 10.566 -0.483 -16.673 1.00 64.25 85 LEU A N 1
ATOM 657 C CA . LEU A 1 85 ? 10.530 -0.648 -18.133 1.00 64.25 85 LEU A CA 1
ATOM 658 C C . LEU A 1 85 ? 11.460 0.320 -18.886 1.00 64.25 85 LEU A C 1
ATOM 660 O O . LEU A 1 85 ? 11.737 0.082 -20.054 1.00 64.25 85 LEU A O 1
ATOM 664 N N . GLU A 1 86 ? 11.909 1.413 -18.260 1.00 63.00 86 GLU A N 1
ATOM 665 C CA . GLU A 1 86 ? 12.910 2.316 -18.849 1.00 63.00 86 GLU A CA 1
ATOM 666 C C . GLU A 1 86 ? 14.346 1.764 -18.721 1.00 63.00 86 GLU A C 1
ATOM 668 O O . GLU A 1 86 ? 15.244 2.259 -19.403 1.00 63.00 86 GLU A O 1
ATOM 673 N N . GLU A 1 87 ? 14.575 0.783 -17.838 1.00 56.34 87 GLU A N 1
ATOM 674 C CA . GLU A 1 87 ? 15.899 0.218 -17.531 1.00 56.34 87 GLU A CA 1
ATOM 675 C C . GLU A 1 87 ? 16.180 -1.135 -18.229 1.00 56.34 87 GLU A C 1
ATOM 677 O O . GLU A 1 87 ? 17.343 -1.544 -18.275 1.00 56.34 87 GLU A O 1
ATOM 682 N N . ASP A 1 88 ? 15.153 -1.801 -18.776 1.00 49.41 88 ASP A N 1
ATOM 683 C CA . ASP A 1 88 ? 15.218 -3.047 -19.576 1.00 49.41 88 ASP A CA 1
ATOM 684 C C . ASP A 1 88 ? 15.318 -2.764 -21.093 1.00 49.41 88 ASP A C 1
ATOM 686 O O . ASP A 1 88 ? 16.079 -3.487 -21.784 1.00 49.41 88 ASP A O 1
#

pLDDT: mean 80.34, std 10.6, range [40.0, 90.12]